Protein AF-A0A858R4M0-F1 (afdb_monomer_lite)

Radius of gyration: 27.97 Å; chains: 1; bounding box: 50×30×72 Å

Organism: NCBI:txid1709002

Structure (mmCIF, N/CA/C/O backbone):
data_AF-A0A858R4M0-F1
#
_entry.id   AF-A0A858R4M0-F1
#
loop_
_atom_site.group_PDB
_atom_site.id
_atom_site.type_symbol
_atom_site.label_atom_id
_atom_site.label_alt_id
_atom_site.label_comp_id
_atom_site.label_asym_id
_atom_site.label_entity_id
_atom_site.label_seq_id
_atom_site.pdbx_PDB_ins_code
_atom_site.Cartn_x
_atom_site.Cartn_y
_atom_site.Cartn_z
_atom_site.occupancy
_atom_site.B_iso_or_equiv
_atom_site.auth_seq_id
_atom_site.auth_comp_id
_atom_site.auth_asym_id
_atom_site.auth_atom_id
_atom_site.pdbx_PDB_model_num
ATOM 1 N N . MET A 1 1 ? 25.492 5.524 41.328 1.00 40.84 1 MET A N 1
ATOM 2 C CA . MET A 1 1 ? 24.633 6.350 42.212 1.00 40.84 1 MET A CA 1
ATOM 3 C C . MET A 1 1 ? 23.270 6.453 41.541 1.00 40.84 1 MET A C 1
ATOM 5 O O . MET A 1 1 ? 23.243 6.871 40.402 1.00 40.84 1 MET A O 1
ATOM 9 N N . ALA A 1 2 ? 22.140 6.017 42.086 1.00 39.75 2 ALA A N 1
ATOM 10 C CA . ALA A 1 2 ? 21.793 5.680 43.457 1.00 39.75 2 ALA A CA 1
ATOM 11 C C . ALA A 1 2 ? 20.971 4.380 43.477 1.00 39.75 2 ALA A C 1
ATOM 13 O O . ALA A 1 2 ? 19.959 4.263 42.792 1.00 39.75 2 ALA A O 1
ATOM 14 N N . VAL A 1 3 ? 21.426 3.414 44.270 1.00 42.06 3 VAL A N 1
ATOM 15 C CA . VAL A 1 3 ? 20.683 2.199 44.601 1.00 42.06 3 VAL A CA 1
ATOM 16 C C . VAL A 1 3 ? 19.922 2.504 45.886 1.00 42.06 3 VAL A C 1
ATOM 18 O O . VAL A 1 3 ? 20.540 2.795 46.907 1.00 42.06 3 VAL A O 1
ATOM 21 N N . ARG A 1 4 ? 18.588 2.487 45.841 1.00 56.22 4 ARG A N 1
ATOM 22 C CA . ARG A 1 4 ? 17.750 2.555 47.044 1.00 56.22 4 ARG A CA 1
ATOM 23 C C . ARG A 1 4 ? 17.347 1.137 47.440 1.00 56.22 4 ARG A C 1
ATOM 25 O O . ARG A 1 4 ? 16.350 0.612 46.966 1.00 56.22 4 ARG A O 1
ATOM 32 N N . PHE A 1 5 ? 18.175 0.528 48.284 1.00 52.56 5 PHE A N 1
ATOM 33 C CA . PHE A 1 5 ? 17.874 -0.686 49.043 1.00 52.56 5 PHE A CA 1
ATOM 34 C C . PHE A 1 5 ? 17.091 -0.310 50.305 1.00 52.56 5 PHE A C 1
ATOM 36 O O . PHE A 1 5 ? 17.709 0.225 51.214 1.00 52.56 5 PHE A O 1
ATOM 43 N N . VAL A 1 6 ? 15.787 -0.595 50.367 1.00 55.22 6 VAL A N 1
ATOM 44 C CA . VAL A 1 6 ? 14.947 -0.763 51.582 1.00 55.22 6 VAL A CA 1
ATOM 45 C C . VAL A 1 6 ? 13.624 -1.369 51.077 1.00 55.22 6 VAL A C 1
ATOM 47 O O . VAL A 1 6 ? 13.068 -0.830 50.131 1.00 55.22 6 VAL A O 1
ATOM 50 N N . ALA A 1 7 ? 12.998 -2.426 51.581 1.00 50.72 7 ALA A N 1
ATOM 51 C CA . ALA A 1 7 ? 13.299 -3.483 52.531 1.00 50.72 7 ALA A CA 1
ATOM 52 C C . ALA A 1 7 ? 12.284 -4.606 52.231 1.00 50.72 7 ALA A C 1
ATOM 54 O O . ALA A 1 7 ? 11.166 -4.351 51.782 1.00 50.72 7 ALA A O 1
ATOM 55 N N . LEU A 1 8 ? 12.693 -5.843 52.488 1.00 53.78 8 LEU A N 1
ATOM 56 C CA . LEU A 1 8 ? 11.850 -7.034 52.561 1.00 53.78 8 LEU A CA 1
ATOM 57 C C . LEU A 1 8 ? 10.704 -6.839 53.569 1.00 53.78 8 LEU A C 1
ATOM 59 O O . LEU A 1 8 ? 10.978 -6.569 54.736 1.00 53.78 8 LEU A O 1
ATOM 63 N N . VAL A 1 9 ? 9.456 -7.093 53.160 1.00 58.00 9 VAL A N 1
ATOM 64 C CA . VAL A 1 9 ? 8.400 -7.556 54.076 1.00 58.00 9 VAL A CA 1
ATOM 65 C C . VAL A 1 9 ? 7.690 -8.746 53.432 1.00 58.00 9 VAL A C 1
ATOM 67 O O . VAL A 1 9 ? 6.878 -8.609 52.522 1.00 58.00 9 VAL A O 1
ATOM 70 N N . LEU A 1 10 ? 8.056 -9.932 53.913 1.00 53.62 10 LEU A N 1
ATOM 71 C CA . LEU A 1 10 ? 7.272 -11.160 53.844 1.00 53.62 10 LEU A CA 1
ATOM 72 C C . LEU A 1 10 ? 6.064 -11.014 54.777 1.00 53.62 10 LEU A C 1
ATOM 74 O O . LEU A 1 10 ? 6.269 -10.895 55.980 1.00 53.62 10 LEU A O 1
ATOM 78 N N . ALA A 1 11 ? 4.839 -11.083 54.259 1.00 53.69 11 ALA A N 1
ATOM 79 C CA . ALA A 1 11 ? 3.675 -11.590 54.994 1.00 53.69 11 ALA A CA 1
ATOM 80 C C . ALA A 1 11 ? 2.498 -11.753 54.027 1.00 53.69 11 ALA A C 1
ATOM 82 O O . ALA A 1 11 ? 2.070 -10.802 53.377 1.00 53.69 11 ALA A O 1
ATOM 83 N N . GLY A 1 12 ? 2.010 -12.985 53.906 1.00 53.94 12 GLY A N 1
ATOM 84 C CA . GLY A 1 12 ? 0.911 -13.333 53.022 1.00 53.94 12 GLY A CA 1
ATOM 85 C C . GLY A 1 12 ? -0.424 -12.716 53.430 1.00 53.94 12 GLY A C 1
ATOM 86 O O . GLY A 1 12 ? -0.745 -12.595 54.607 1.00 53.94 12 GLY A O 1
ATOM 87 N N . MET A 1 13 ? -1.244 -12.447 52.421 1.00 55.22 13 MET A N 1
ATOM 88 C CA . MET A 1 13 ? -2.691 -12.574 52.523 1.00 55.22 13 MET A CA 1
ATOM 89 C C . MET A 1 13 ? -3.180 -13.291 51.271 1.00 55.22 13 MET A C 1
ATOM 91 O O . MET A 1 13 ? -3.266 -12.731 50.181 1.00 55.22 13 MET A O 1
ATOM 95 N N . VAL A 1 14 ? -3.451 -14.580 51.460 1.00 56.81 14 VAL A N 1
ATOM 96 C CA . VAL A 1 14 ? -4.247 -15.411 50.563 1.00 56.81 14 VAL A CA 1
ATOM 97 C C . VAL A 1 14 ? -5.653 -14.817 50.548 1.00 56.81 14 VAL A C 1
ATOM 99 O O . VAL A 1 14 ? -6.423 -15.023 51.482 1.00 56.81 14 VAL A 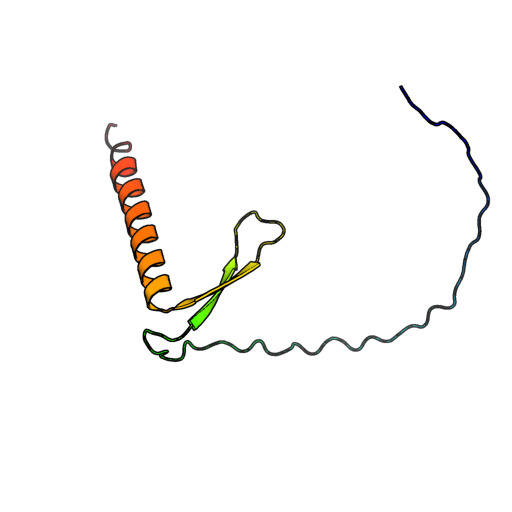O 1
ATOM 102 N N . PHE A 1 15 ? -5.993 -14.061 49.505 1.00 47.19 15 PHE A N 1
ATOM 103 C CA . PHE A 1 15 ? -7.383 -13.710 49.228 1.00 47.19 15 PHE A CA 1
ATOM 104 C C . PHE A 1 15 ? -7.997 -14.841 48.398 1.00 47.19 15 PHE A C 1
ATOM 106 O O . PHE A 1 15 ? -7.989 -14.826 47.169 1.00 47.19 15 PHE A O 1
ATOM 113 N N . ALA A 1 16 ? -8.490 -15.865 49.096 1.00 54.09 16 ALA A N 1
ATOM 114 C CA . ALA A 1 16 ? -9.407 -16.848 48.536 1.00 54.09 16 ALA A CA 1
ATOM 115 C C . ALA A 1 16 ? -10.782 -16.177 48.370 1.00 54.09 16 ALA A C 1
ATOM 117 O O . ALA A 1 16 ? -11.628 -16.232 49.259 1.00 54.09 16 ALA A O 1
ATOM 118 N N . GLY A 1 17 ? -10.976 -15.473 47.254 1.00 55.72 17 GLY A N 1
ATOM 119 C CA . GLY A 1 17 ? -12.292 -14.984 46.846 1.00 55.72 17 GLY A CA 1
ATOM 120 C C . GLY A 1 17 ? -13.113 -16.121 46.224 1.00 55.72 17 GLY A C 1
ATOM 121 O O . GLY A 1 17 ? -12.551 -16.904 45.454 1.00 55.72 17 GLY A O 1
ATOM 122 N N . PRO A 1 18 ? -14.420 -16.245 46.522 1.00 53.12 18 PRO A N 1
ATOM 123 C CA . PRO A 1 18 ? -15.277 -17.204 45.843 1.00 53.12 18 PRO A CA 1
ATOM 124 C C . PRO A 1 18 ? -15.354 -16.826 44.363 1.00 53.12 18 PRO A C 1
ATOM 126 O O . PRO A 1 18 ? -15.785 -15.730 43.999 1.00 53.12 18 PRO A O 1
ATOM 129 N N . GLY A 1 19 ? -14.895 -17.743 43.514 1.00 52.06 19 GLY A N 1
ATOM 130 C CA . GLY A 1 19 ? -15.034 -17.641 42.074 1.00 52.06 19 GLY A CA 1
ATOM 131 C C . GLY A 1 19 ? -16.510 -17.604 41.698 1.00 52.06 19 GLY A C 1
ATOM 132 O O . GLY A 1 19 ? -17.209 -18.609 41.797 1.00 52.06 19 GLY A O 1
ATOM 133 N N . LEU A 1 20 ? -16.972 -16.446 41.228 1.00 50.28 20 LEU A N 1
ATOM 134 C CA . LEU A 1 20 ? -18.142 -16.380 40.368 1.00 50.28 20 LEU A CA 1
ATOM 135 C C . LEU A 1 20 ? -17.734 -17.024 39.044 1.00 50.28 20 LEU A C 1
ATOM 137 O O . LEU A 1 20 ? -17.090 -16.399 38.203 1.00 50.28 20 LEU A O 1
ATOM 141 N N . ALA A 1 21 ? -18.072 -18.302 38.891 1.00 47.28 21 ALA A N 1
ATOM 142 C CA . ALA A 1 21 ? -18.099 -18.959 37.599 1.00 47.28 21 ALA A CA 1
ATOM 143 C C . ALA A 1 21 ? -19.158 -18.248 36.743 1.00 47.28 21 ALA A C 1
ATOM 145 O O . ALA A 1 21 ? -20.336 -18.595 36.756 1.00 47.28 21 ALA A O 1
ATOM 146 N N . GLN A 1 22 ? -18.745 -17.192 36.044 1.00 53.81 22 GLN A N 1
ATOM 147 C CA . GLN A 1 22 ? -19.503 -16.673 34.921 1.00 53.81 22 GLN A CA 1
ATOM 148 C C . GLN A 1 22 ? -19.321 -17.680 33.794 1.00 53.81 22 GLN A C 1
ATOM 150 O O . GLN A 1 22 ? -18.279 -17.716 33.136 1.00 53.81 22 GLN A O 1
ATOM 155 N N . GLU A 1 23 ? -20.330 -18.528 33.617 1.00 50.06 23 GLU A N 1
ATOM 156 C CA . GLU A 1 23 ? -20.492 -19.330 32.416 1.00 50.06 23 GLU A CA 1
ATOM 157 C C . GLU A 1 23 ? -20.602 -18.355 31.242 1.00 50.06 23 GLU A C 1
ATOM 159 O O . GLU A 1 23 ? -21.641 -17.766 30.949 1.00 50.06 23 GLU A O 1
ATOM 164 N N . THR A 1 24 ? -19.446 -18.076 30.646 1.00 51.50 24 THR A N 1
ATOM 165 C CA . THR A 1 24 ? -19.334 -17.228 29.474 1.00 51.50 24 THR A CA 1
ATOM 166 C C . THR A 1 24 ? -19.762 -18.113 28.322 1.00 51.50 24 THR A C 1
ATOM 168 O O . THR A 1 24 ? -19.000 -18.969 27.873 1.00 51.50 24 THR A O 1
ATOM 171 N N . ALA A 1 25 ? -21.017 -17.955 27.901 1.00 64.06 25 ALA A N 1
ATOM 172 C CA . ALA A 1 25 ? -21.522 -18.572 26.686 1.00 64.06 25 ALA A CA 1
ATOM 173 C C . ALA A 1 25 ? -20.514 -18.331 25.545 1.00 64.06 25 ALA A C 1
ATOM 175 O O . ALA A 1 25 ? -19.963 -17.226 25.444 1.00 64.06 25 ALA A O 1
ATOM 176 N N . PRO A 1 26 ? -20.228 -19.343 24.707 1.00 68.12 26 PRO A N 1
ATOM 177 C CA . PRO A 1 26 ? -19.266 -19.194 23.629 1.00 68.12 26 PRO A CA 1
ATOM 178 C C . PRO A 1 26 ? -19.680 -18.015 22.738 1.00 68.12 26 PRO A C 1
ATOM 180 O O . PRO A 1 26 ? -20.857 -17.910 22.380 1.00 68.12 26 PRO A O 1
ATOM 183 N N . PRO A 1 27 ? -18.749 -17.111 22.385 1.00 63.06 27 PRO A N 1
ATOM 184 C CA . PRO A 1 27 ? -19.062 -16.007 21.498 1.00 63.06 27 PRO A CA 1
ATOM 185 C C . PRO A 1 27 ? -19.517 -16.576 20.155 1.00 63.06 27 PRO A C 1
ATOM 187 O O . PRO A 1 27 ? -18.756 -17.248 19.457 1.00 63.06 27 PRO A O 1
ATOM 190 N N . THR A 1 28 ? -20.772 -16.302 19.798 1.00 67.75 28 THR A N 1
ATOM 191 C CA . THR A 1 28 ? -21.292 -16.498 18.446 1.00 67.75 28 THR A CA 1
ATOM 192 C C . THR A 1 28 ? -20.314 -15.850 17.465 1.00 67.75 28 THR A C 1
ATOM 194 O O . THR A 1 28 ? -19.963 -14.682 17.667 1.00 67.75 28 THR A O 1
ATOM 197 N N . PRO A 1 29 ? -19.848 -16.552 16.417 1.00 64.88 29 PRO A N 1
ATOM 198 C CA . PRO A 1 29 ? -18.998 -15.944 15.408 1.00 64.88 29 PRO A CA 1
ATOM 199 C C . PRO A 1 29 ? -19.738 -14.755 14.795 1.00 64.88 29 PRO A C 1
ATOM 201 O O . PRO A 1 29 ? -20.722 -14.923 14.077 1.00 64.88 29 PRO A O 1
ATOM 204 N N . ALA A 1 30 ? -19.290 -13.540 15.109 1.00 61.00 30 ALA A N 1
ATOM 205 C CA . ALA A 1 30 ? -19.760 -12.347 14.434 1.00 61.00 30 ALA A CA 1
ATOM 206 C C . ALA A 1 30 ? -19.368 -12.483 12.960 1.00 61.00 30 ALA A C 1
ATOM 208 O O . ALA A 1 30 ? -18.184 -12.507 12.616 1.00 61.00 30 ALA A O 1
ATOM 209 N N . GLN A 1 31 ? -20.375 -12.630 12.105 1.00 56.09 31 GLN A N 1
ATOM 210 C CA . GLN A 1 31 ? -20.223 -12.709 10.662 1.00 56.09 31 GLN A CA 1
ATOM 211 C C . GLN A 1 31 ? -19.504 -11.438 10.193 1.00 56.09 31 GLN A C 1
ATOM 213 O O . GLN A 1 31 ? -20.056 -10.339 10.238 1.00 56.09 31 GLN A O 1
ATOM 218 N N . GLN A 1 32 ? -18.235 -11.577 9.804 1.00 57.50 32 GLN A N 1
ATOM 219 C CA . GLN A 1 32 ? -17.479 -10.488 9.198 1.00 57.50 32 GLN A CA 1
ATOM 220 C C . GLN A 1 32 ? -18.211 -10.058 7.923 1.00 57.50 32 GLN A C 1
ATOM 222 O O . GLN A 1 32 ? -18.427 -10.909 7.057 1.00 57.50 32 GLN A O 1
ATOM 227 N N . PRO A 1 33 ? -18.566 -8.771 7.758 1.00 55.34 33 PRO A N 1
ATOM 228 C CA . PRO A 1 33 ? -19.070 -8.296 6.486 1.00 55.34 33 PRO A CA 1
ATOM 229 C C . PRO A 1 33 ? -17.950 -8.474 5.463 1.00 55.34 33 PRO A C 1
ATOM 231 O O . PRO A 1 33 ? -16.914 -7.806 5.519 1.00 55.34 33 PRO A O 1
ATOM 234 N N . SER A 1 34 ? -18.133 -9.417 4.546 1.00 57.00 34 SER A N 1
ATOM 235 C CA . SER A 1 34 ? -17.345 -9.515 3.328 1.00 57.00 34 SER A CA 1
ATOM 236 C C . SER A 1 34 ? -17.663 -8.278 2.495 1.00 57.00 34 SER A C 1
ATOM 238 O O . SER A 1 34 ? -18.662 -8.237 1.78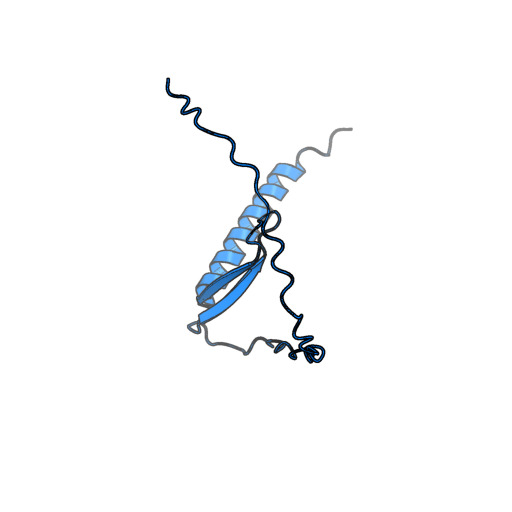1 1.00 57.00 34 SER A O 1
ATOM 240 N N . GLY A 1 35 ? -16.847 -7.236 2.661 1.00 54.50 35 GLY A N 1
ATOM 241 C CA . GLY A 1 35 ? -16.918 -6.011 1.879 1.00 54.50 35 GLY A CA 1
ATOM 242 C C . GLY A 1 35 ? -16.643 -6.318 0.413 1.00 54.50 35 GLY A C 1
ATOM 243 O O . GLY A 1 35 ? -15.493 -6.346 -0.020 1.00 54.50 35 GLY A O 1
ATOM 244 N N . GLN A 1 36 ? -17.705 -6.573 -0.344 1.00 55.69 36 GLN A N 1
ATOM 245 C CA . GLN A 1 36 ? -17.680 -6.502 -1.795 1.00 55.69 36 GLN A CA 1
ATOM 246 C C . GLN A 1 36 ? -17.342 -5.049 -2.171 1.00 55.69 36 GLN A C 1
ATOM 248 O O . GLN A 1 36 ? -17.984 -4.144 -1.632 1.00 55.69 36 GLN A O 1
ATOM 253 N N . PRO A 1 37 ? -16.345 -4.777 -3.035 1.00 57.34 37 PRO A N 1
ATOM 254 C CA . PRO A 1 37 ? -16.052 -3.409 -3.436 1.00 57.34 37 PRO A CA 1
ATOM 255 C C . PRO A 1 37 ? -17.250 -2.862 -4.215 1.00 57.34 37 PRO A C 1
ATOM 257 O O . PRO A 1 37 ? -17.463 -3.226 -5.370 1.00 57.34 37 PRO A O 1
ATOM 260 N N . ALA A 1 38 ? -18.050 -2.007 -3.578 1.00 56.69 38 ALA A N 1
ATOM 261 C CA . ALA A 1 38 ? -18.996 -1.172 -4.297 1.00 56.69 38 ALA A CA 1
ATOM 262 C C . ALA A 1 38 ? -18.196 -0.319 -5.290 1.00 56.69 38 ALA A C 1
ATOM 264 O O . ALA A 1 38 ? -17.083 0.129 -4.986 1.00 56.69 38 ALA A O 1
ATOM 265 N N . ALA A 1 39 ? -18.725 -0.142 -6.499 1.00 58.72 39 ALA A N 1
ATOM 266 C CA . ALA A 1 39 ? -18.137 0.704 -7.529 1.00 58.72 39 ALA A CA 1
ATOM 267 C C . ALA A 1 39 ? -18.221 2.174 -7.091 1.00 58.72 39 ALA A C 1
ATOM 269 O O . ALA A 1 39 ? -19.092 2.926 -7.496 1.00 58.72 39 ALA A O 1
ATOM 270 N N . ALA A 1 40 ? -17.320 2.538 -6.191 1.00 56.38 40 ALA A N 1
ATOM 271 C CA . ALA A 1 40 ? -17.221 3.843 -5.572 1.00 56.38 40 ALA A CA 1
ATOM 272 C C . ALA A 1 40 ? -16.855 4.926 -6.628 1.00 56.38 40 ALA A C 1
ATOM 274 O O . ALA A 1 40 ? -16.172 4.637 -7.613 1.00 56.38 40 ALA A O 1
ATOM 275 N N . GLY A 1 41 ? -17.332 6.159 -6.505 1.00 59.69 41 GLY A N 1
ATOM 276 C CA . GLY A 1 41 ? -16.910 7.241 -7.414 1.00 59.69 41 GLY A CA 1
ATOM 277 C C . GLY A 1 41 ? -15.407 7.535 -7.281 1.00 59.69 41 GLY A C 1
ATOM 278 O O . GLY A 1 41 ? -14.787 7.122 -6.299 1.00 59.69 41 GLY A O 1
ATOM 279 N N . ASP A 1 42 ? -14.796 8.232 -8.243 1.00 64.25 42 ASP A N 1
ATOM 280 C CA . ASP A 1 42 ? -13.377 8.640 -8.181 1.00 64.25 42 ASP A CA 1
ATOM 281 C C . ASP A 1 42 ? -13.023 9.444 -6.910 1.00 64.25 42 ASP A C 1
ATOM 283 O O . ASP A 1 42 ? -11.900 9.344 -6.403 1.00 64.25 42 ASP A O 1
ATOM 287 N N . ASP A 1 43 ? -14.000 10.163 -6.353 1.00 70.94 43 ASP A N 1
ATOM 288 C CA . ASP A 1 43 ? -13.878 10.977 -5.137 1.00 70.94 43 ASP A CA 1
ATOM 289 C C . ASP A 1 43 ? -14.267 10.244 -3.843 1.00 70.94 43 ASP A C 1
ATOM 291 O O . ASP A 1 43 ? -14.111 10.787 -2.751 1.00 70.94 43 ASP A O 1
ATOM 295 N N . GLU A 1 44 ? -14.768 9.012 -3.924 1.00 79.25 44 GLU A N 1
ATOM 296 C CA . GLU A 1 44 ? -15.210 8.293 -2.732 1.00 79.25 44 GLU A CA 1
ATOM 297 C C . GLU A 1 44 ? -14.009 7.752 -1.935 1.00 79.25 44 GLU A C 1
ATOM 299 O O . GLU A 1 44 ? -13.073 7.137 -2.470 1.00 79.25 44 GLU A O 1
ATOM 304 N N . GLU A 1 45 ? -14.032 8.001 -0.624 1.00 86.62 45 GLU A N 1
ATOM 305 C CA . GLU A 1 45 ? -12.998 7.564 0.307 1.00 86.62 45 GLU A CA 1
ATOM 306 C C . GLU A 1 45 ? -13.116 6.064 0.591 1.00 86.62 45 GLU A C 1
ATOM 308 O O . GLU A 1 45 ? -14.070 5.575 1.193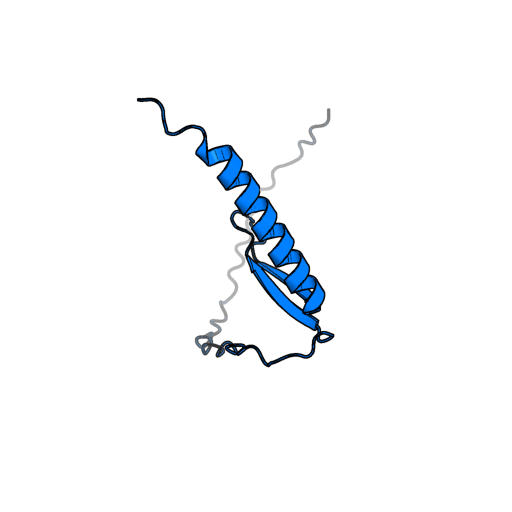 1.00 86.62 45 GLU A O 1
ATOM 313 N N . VAL A 1 46 ? -12.090 5.312 0.202 1.00 88.69 46 VAL A N 1
ATOM 314 C CA . VAL A 1 46 ? -11.995 3.873 0.427 1.00 88.69 46 VAL A CA 1
ATOM 315 C C . VAL A 1 46 ? -11.044 3.605 1.590 1.00 88.69 46 VAL A C 1
ATOM 317 O O . VAL A 1 46 ? -9.837 3.852 1.512 1.00 88.69 46 VAL A O 1
ATOM 320 N N . CYS A 1 47 ? -11.573 3.039 2.673 1.00 92.81 47 CYS A N 1
ATOM 321 C CA . CYS A 1 47 ? -10.780 2.578 3.809 1.00 92.81 47 CYS A CA 1
ATOM 322 C C . CYS A 1 47 ? -10.297 1.137 3.617 1.00 92.81 47 CYS A C 1
ATOM 324 O O . CYS A 1 47 ? -11.104 0.212 3.553 1.00 92.81 47 CYS A O 1
ATOM 326 N N . LYS A 1 48 ? -8.979 0.923 3.609 1.00 90.50 48 LYS A N 1
ATOM 327 C CA . LYS A 1 48 ? -8.350 -0.403 3.551 1.00 90.50 48 LYS A CA 1
ATOM 328 C C . LYS A 1 48 ? -7.576 -0.689 4.833 1.00 90.50 48 LYS A C 1
ATOM 330 O O . LYS A 1 48 ? -6.915 0.187 5.389 1.00 90.50 48 LYS A O 1
ATOM 335 N N . THR A 1 49 ? -7.630 -1.931 5.306 1.00 92.25 49 THR A N 1
ATOM 336 C CA . THR A 1 49 ? -6.779 -2.393 6.409 1.00 92.25 49 THR A CA 1
ATOM 337 C C . THR A 1 49 ? -5.498 -2.985 5.842 1.00 92.25 49 THR A C 1
ATOM 339 O O . THR A 1 49 ? -5.513 -4.055 5.239 1.00 92.25 49 THR A O 1
ATOM 342 N N . LEU A 1 50 ? -4.382 -2.296 6.050 1.00 90.56 50 LEU A N 1
ATOM 343 C CA . LEU A 1 50 ? -3.061 -2.741 5.634 1.00 90.56 50 LEU A CA 1
ATOM 344 C C . LEU A 1 50 ? -2.429 -3.578 6.744 1.00 90.56 50 LEU A C 1
ATOM 346 O O . LEU A 1 50 ? -2.329 -3.140 7.894 1.00 90.56 50 LEU A O 1
ATOM 350 N N . LYS A 1 51 ? -2.001 -4.793 6.395 1.00 90.38 51 LYS A N 1
ATOM 351 C CA . LYS A 1 51 ? -1.245 -5.664 7.294 1.00 90.38 51 LYS A CA 1
ATOM 352 C C . LYS A 1 51 ? 0.245 -5.422 7.085 1.00 90.38 51 LYS A C 1
ATOM 354 O O . LYS A 1 51 ? 0.762 -5.718 6.013 1.00 90.38 51 LYS A O 1
ATOM 359 N N . ILE A 1 52 ? 0.930 -4.911 8.104 1.00 88.50 52 ILE A N 1
ATOM 360 C CA . ILE A 1 52 ? 2.385 -4.729 8.052 1.00 88.50 52 ILE A CA 1
ATOM 361 C C . ILE A 1 52 ? 3.046 -6.024 8.517 1.00 88.50 52 ILE A C 1
ATOM 363 O O . ILE A 1 52 ? 2.929 -6.413 9.682 1.00 88.50 52 ILE A O 1
ATOM 367 N N . THR A 1 53 ? 3.737 -6.699 7.602 1.00 90.44 53 THR A N 1
ATOM 368 C CA . THR A 1 53 ? 4.522 -7.900 7.907 1.00 90.44 53 THR A CA 1
ATOM 369 C C . THR A 1 53 ? 5.631 -7.564 8.904 1.00 90.44 53 THR A C 1
ATOM 371 O O . THR A 1 53 ? 6.344 -6.580 8.734 1.00 90.44 53 THR A O 1
ATOM 374 N N . GLY A 1 54 ? 5.765 -8.364 9.966 1.00 89.62 54 GLY A N 1
ATOM 375 C CA . GLY A 1 54 ? 6.792 -8.173 10.999 1.00 89.62 54 GLY A CA 1
ATOM 376 C C . GLY A 1 54 ? 6.477 -7.110 12.061 1.00 89.62 54 GLY A C 1
ATOM 377 O O . GLY A 1 54 ? 7.272 -6.921 12.976 1.00 89.62 54 GLY A O 1
ATOM 378 N N . SER A 1 55 ? 5.321 -6.440 11.998 1.00 89.50 55 SER A N 1
ATOM 379 C CA . SER A 1 55 ? 4.910 -5.478 13.029 1.00 89.50 55 SER A CA 1
ATOM 380 C C . SER A 1 55 ? 4.082 -6.135 14.136 1.00 89.50 55 SER A C 1
ATOM 382 O O . SER A 1 55 ? 3.135 -6.876 13.865 1.00 89.50 55 SER A O 1
ATOM 384 N N . ARG A 1 56 ? 4.383 -5.796 15.400 1.00 84.94 56 ARG A N 1
ATOM 385 C CA . ARG A 1 56 ? 3.571 -6.183 16.574 1.00 84.94 56 ARG A CA 1
ATOM 386 C C . ARG A 1 56 ? 2.177 -5.548 16.549 1.00 84.94 56 ARG A C 1
ATOM 388 O O . ARG A 1 56 ? 1.234 -6.134 17.064 1.00 84.94 56 ARG A O 1
ATOM 395 N N . LEU A 1 57 ? 2.040 -4.385 15.912 1.00 86.69 57 LEU A N 1
ATOM 396 C CA . LEU A 1 57 ? 0.776 -3.664 15.723 1.00 86.69 57 LEU A CA 1
ATOM 397 C C . LEU A 1 57 ? 0.161 -3.978 14.352 1.00 86.69 57 LEU A C 1
ATOM 399 O O . LEU A 1 57 ? -0.375 -3.091 13.707 1.00 86.69 57 LEU A O 1
ATOM 403 N N . GLY A 1 58 ? 0.306 -5.214 13.865 1.00 81.25 58 GLY A N 1
ATOM 404 C CA . GLY A 1 58 ? 0.277 -5.610 12.451 1.00 81.25 58 GLY A CA 1
ATOM 405 C C . GLY A 1 58 ? -0.948 -5.285 11.584 1.00 81.25 58 GLY A C 1
ATOM 406 O O . GLY A 1 58 ? -1.039 -5.849 10.501 1.00 81.25 58 GLY A O 1
ATOM 407 N N . LYS A 1 59 ? -1.884 -4.422 11.984 1.00 87.81 59 LYS A N 1
ATOM 408 C CA . LYS A 1 59 ? -3.008 -3.948 11.170 1.00 87.81 59 LYS A CA 1
ATOM 409 C C . LYS A 1 59 ? -3.185 -2.439 11.354 1.00 87.81 59 LYS A C 1
ATOM 411 O O . LYS A 1 59 ? -3.457 -1.992 12.459 1.00 87.81 59 LYS A O 1
ATOM 416 N N . ASN A 1 60 ? -3.126 -1.688 10.257 1.00 89.50 60 ASN A N 1
ATOM 417 C CA . ASN A 1 60 ? -3.444 -0.261 10.224 1.00 89.50 60 ASN A CA 1
ATOM 418 C C . ASN A 1 60 ? -4.613 -0.010 9.273 1.00 89.50 60 ASN A C 1
ATOM 420 O O . ASN A 1 60 ? -4.616 -0.514 8.152 1.00 89.50 60 ASN A O 1
ATOM 424 N N . LYS A 1 61 ? -5.607 0.770 9.703 1.00 91.44 61 LYS A N 1
ATOM 425 C CA . LYS A 1 61 ? -6.695 1.224 8.829 1.00 91.44 61 LYS A CA 1
ATOM 426 C C . LYS A 1 61 ? -6.267 2.528 8.162 1.00 91.44 61 LYS A C 1
ATOM 428 O O . LYS A 1 61 ? -5.947 3.487 8.853 1.00 91.44 61 LYS A O 1
ATOM 433 N N . VAL A 1 62 ? -6.266 2.554 6.837 1.00 91.88 62 VAL A N 1
ATOM 434 C CA . VAL A 1 62 ? -5.907 3.727 6.038 1.00 91.88 62 VAL A CA 1
ATOM 435 C C . VAL A 1 62 ? -7.078 4.046 5.124 1.00 91.88 62 VAL A C 1
ATOM 437 O O . VAL A 1 62 ? -7.523 3.178 4.378 1.00 91.88 62 VAL A O 1
ATOM 440 N N . CYS A 1 63 ? -7.587 5.269 5.202 1.00 92.81 63 CYS A N 1
ATOM 441 C CA . CYS A 1 63 ? -8.656 5.770 4.345 1.00 92.81 63 CYS A CA 1
ATOM 442 C C . CYS A 1 63 ? -8.062 6.768 3.361 1.00 92.81 63 CYS A C 1
ATOM 444 O O . CYS A 1 63 ? -7.306 7.649 3.767 1.00 92.81 63 CYS A O 1
ATOM 446 N N . LYS A 1 64 ? -8.334 6.557 2.075 1.00 90.62 64 LYS A N 1
ATOM 447 C CA . LYS A 1 64 ? -7.860 7.394 0.970 1.00 90.62 64 LYS A CA 1
ATOM 448 C C . LYS A 1 64 ? -8.878 7.380 -0.155 1.00 90.62 64 LYS A C 1
ATOM 450 O O . LYS A 1 64 ? -9.611 6.402 -0.301 1.00 90.62 64 LYS A O 1
ATOM 455 N N . THR A 1 65 ? -8.870 8.415 -0.983 1.00 93.38 65 THR A N 1
ATOM 456 C CA . THR A 1 65 ? -9.679 8.445 -2.211 1.00 93.38 65 THR A CA 1
ATOM 457 C C . THR A 1 65 ? -9.216 7.376 -3.203 1.00 93.38 65 THR A C 1
ATOM 459 O O . THR A 1 65 ? -8.084 6.874 -3.133 1.00 93.38 65 THR A O 1
ATOM 462 N N . LYS A 1 66 ? -10.061 7.022 -4.176 1.00 88.94 66 LYS A N 1
ATOM 463 C CA . LYS A 1 66 ? -9.659 6.091 -5.245 1.00 88.94 66 LYS A CA 1
ATOM 464 C C . LYS A 1 66 ? -8.446 6.569 -6.022 1.00 88.94 66 LYS A C 1
ATOM 466 O O . LYS A 1 66 ? -7.544 5.773 -6.286 1.00 88.94 66 LYS A O 1
ATOM 471 N N . LYS A 1 67 ? -8.414 7.860 -6.356 1.00 89.31 67 LYS A N 1
ATOM 472 C CA . LYS A 1 67 ? -7.307 8.474 -7.090 1.00 89.31 67 LYS A CA 1
ATOM 473 C C . LYS A 1 67 ? -5.984 8.322 -6.342 1.00 89.31 67 LYS A C 1
ATOM 475 O O . LYS A 1 67 ? -4.974 7.958 -6.940 1.00 89.31 67 LYS A O 1
ATOM 480 N N . GLU A 1 68 ? -5.990 8.535 -5.029 1.00 89.94 68 GLU A N 1
ATOM 481 C CA . GLU A 1 68 ? -4.799 8.338 -4.201 1.00 89.94 68 GLU A CA 1
ATOM 482 C C . GLU A 1 68 ? -4.370 6.871 -4.111 1.00 89.94 68 GLU A C 1
ATOM 484 O O . GLU A 1 68 ? -3.175 6.578 -4.148 1.00 89.94 68 GLU A O 1
ATOM 489 N N . TRP A 1 69 ? -5.321 5.936 -4.015 1.00 93.94 69 TRP A N 1
ATOM 490 C CA . TRP A 1 69 ? -5.001 4.509 -4.055 1.00 93.94 69 TRP A CA 1
ATOM 491 C C . TRP A 1 69 ? -4.369 4.097 -5.385 1.00 93.94 69 TRP A C 1
ATOM 493 O O . TRP A 1 69 ? -3.403 3.337 -5.383 1.00 93.94 69 TRP A O 1
ATOM 503 N N . ALA A 1 70 ? -4.887 4.604 -6.506 1.00 92.62 70 ALA A N 1
ATOM 504 C CA . ALA A 1 70 ? -4.347 4.327 -7.833 1.00 92.62 70 ALA A CA 1
ATOM 505 C C . ALA A 1 70 ? -2.929 4.893 -8.003 1.00 92.62 70 ALA A C 1
ATOM 507 O O . ALA A 1 70 ? -2.047 4.199 -8.506 1.00 92.62 70 ALA A O 1
ATOM 508 N N . ALA A 1 71 ? -2.690 6.120 -7.528 1.00 94.19 71 ALA A N 1
ATOM 509 C CA . ALA A 1 71 ? -1.361 6.728 -7.537 1.00 94.19 71 ALA A CA 1
ATOM 510 C C . ALA A 1 71 ? -0.356 5.912 -6.707 1.00 94.19 71 ALA A C 1
ATOM 512 O O . ALA A 1 71 ? 0.747 5.631 -7.171 1.00 94.19 71 ALA A O 1
ATOM 513 N N . MET A 1 72 ? -0.752 5.473 -5.507 1.00 93.19 72 MET A N 1
ATOM 514 C CA . MET A 1 72 ? 0.094 4.641 -4.647 1.00 93.19 72 MET A CA 1
ATOM 515 C C . MET A 1 72 ? 0.455 3.303 -5.307 1.00 93.19 72 MET A C 1
ATOM 517 O O . MET A 1 72 ? 1.609 2.880 -5.244 1.00 93.19 72 MET A O 1
ATOM 521 N N . GLU A 1 73 ? -0.510 2.644 -5.953 1.00 93.75 73 GLU A N 1
ATOM 522 C CA . GLU A 1 73 ? -0.262 1.387 -6.662 1.00 93.75 73 GLU A CA 1
ATOM 523 C C . GLU A 1 73 ? 0.696 1.593 -7.843 1.00 93.75 73 GLU A C 1
ATOM 525 O O . GLU A 1 73 ? 1.648 0.832 -8.001 1.00 93.75 73 GLU A O 1
ATOM 530 N N . ALA A 1 74 ? 0.502 2.650 -8.638 1.00 95.69 74 ALA A N 1
ATOM 531 C CA . ALA A 1 74 ? 1.368 2.960 -9.773 1.00 95.69 74 ALA A CA 1
ATOM 532 C C . ALA A 1 74 ? 2.832 3.179 -9.351 1.00 95.69 74 ALA A C 1
ATOM 534 O O . ALA A 1 74 ? 3.743 2.617 -9.967 1.00 95.69 74 ALA A O 1
ATOM 535 N N . GLU A 1 75 ? 3.060 3.930 -8.271 1.00 95.69 75 GLU A N 1
ATOM 536 C CA . GLU A 1 75 ? 4.399 4.152 -7.714 1.00 95.69 75 GLU A CA 1
ATOM 537 C C . GLU A 1 75 ? 5.032 2.849 -7.209 1.00 95.69 75 GLU A C 1
ATOM 539 O O . GLU A 1 75 ? 6.197 2.566 -7.499 1.00 95.69 75 GLU A O 1
ATOM 544 N N . ASN A 1 76 ? 4.260 2.008 -6.514 1.00 93.88 76 ASN A N 1
ATOM 545 C CA . ASN A 1 76 ? 4.747 0.720 -6.026 1.00 93.88 76 ASN A CA 1
ATOM 546 C C . ASN A 1 76 ? 5.139 -0.214 -7.187 1.00 93.88 76 ASN A C 1
ATOM 548 O O . ASN A 1 76 ? 6.221 -0.798 -7.183 1.00 93.88 76 ASN A O 1
ATOM 552 N N . GLN A 1 77 ? 4.308 -0.297 -8.230 1.00 94.88 77 GLN A N 1
ATOM 553 C CA . GLN A 1 77 ? 4.604 -1.071 -9.441 1.00 94.88 77 GLN A CA 1
ATOM 554 C C . GLN A 1 77 ? 5.875 -0.577 -10.136 1.00 94.88 77 GLN A C 1
ATOM 556 O O . GLN A 1 77 ? 6.698 -1.380 -10.577 1.00 94.88 77 GLN A O 1
ATOM 561 N N . LYS A 1 78 ? 6.060 0.743 -10.231 1.00 96.50 78 LYS A N 1
ATOM 562 C CA . LYS A 1 78 ? 7.267 1.341 -10.808 1.00 96.50 78 LYS A CA 1
ATOM 563 C C . LYS A 1 78 ? 8.514 0.970 -10.002 1.00 96.50 78 LYS A C 1
ATOM 565 O O . LYS A 1 78 ? 9.504 0.552 -10.597 1.00 96.50 78 LYS A O 1
ATOM 570 N N . ALA A 1 79 ? 8.453 1.062 -8.673 1.00 94.31 79 ALA A N 1
ATOM 571 C CA . ALA A 1 79 ? 9.557 0.674 -7.798 1.00 94.31 79 ALA A CA 1
ATOM 572 C C . ALA A 1 79 ? 9.913 -0.814 -7.950 1.00 94.31 79 ALA A C 1
ATOM 574 O O . ALA A 1 79 ? 11.084 -1.161 -8.072 1.00 94.31 79 ALA A O 1
ATOM 575 N N . LEU A 1 80 ? 8.914 -1.699 -8.013 1.00 93.56 80 LEU A N 1
ATOM 576 C CA . LEU A 1 80 ? 9.141 -3.131 -8.231 1.00 93.56 80 LEU A CA 1
ATOM 577 C C . LEU A 1 80 ? 9.805 -3.411 -9.586 1.00 93.56 80 LEU A C 1
ATOM 579 O O . LEU A 1 80 ? 10.753 -4.194 -9.646 1.00 93.56 80 LEU A O 1
ATOM 583 N N . LYS A 1 81 ? 9.357 -2.745 -10.657 1.00 93.75 81 LYS A N 1
ATOM 584 C CA . LYS A 1 81 ? 9.951 -2.872 -11.998 1.00 93.75 81 LYS A CA 1
ATOM 585 C C . LYS A 1 81 ? 11.403 -2.403 -12.035 1.00 93.75 81 LYS A C 1
ATOM 587 O O . LYS A 1 81 ? 12.227 -3.076 -12.644 1.00 93.75 81 LYS A O 1
ATOM 592 N N . ASP A 1 82 ? 11.728 -1.299 -11.365 1.00 93.56 82 ASP A N 1
ATOM 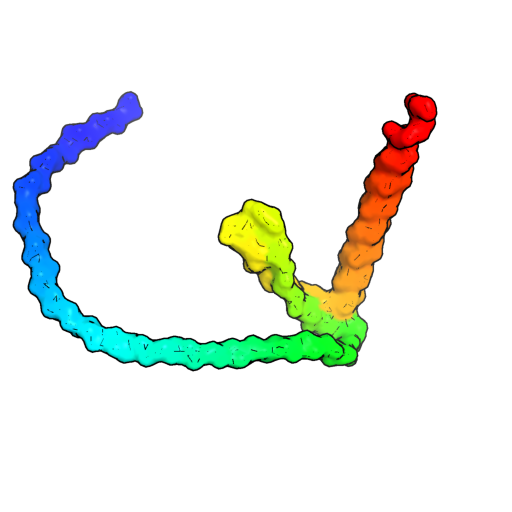593 C CA . ASP A 1 82 ? 13.108 -0.809 -11.244 1.00 93.56 82 ASP A CA 1
ATOM 594 C C . ASP A 1 82 ? 14.012 -1.837 -10.547 1.00 93.56 82 ASP A C 1
ATOM 596 O O . ASP A 1 82 ? 15.083 -2.188 -11.047 1.00 93.56 82 ASP A O 1
ATOM 600 N N . ILE A 1 83 ? 13.532 -2.409 -9.437 1.00 92.62 83 ILE A N 1
ATOM 601 C CA . ILE A 1 83 ? 14.252 -3.441 -8.683 1.00 92.62 83 ILE A CA 1
ATOM 602 C C . ILE A 1 83 ? 14.466 -4.709 -9.522 1.00 92.62 83 ILE A C 1
ATOM 604 O O . ILE A 1 83 ? 15.527 -5.332 -9.448 1.00 92.62 83 ILE A O 1
ATOM 608 N N . GLN A 1 84 ? 13.481 -5.095 -10.329 1.00 90.88 84 GLN A N 1
ATOM 609 C CA . GLN A 1 84 ? 13.598 -6.236 -11.237 1.00 90.88 84 GLN A CA 1
ATOM 610 C C . GLN A 1 84 ? 14.576 -5.955 -12.380 1.00 90.88 84 GLN A C 1
ATOM 612 O O . GLN A 1 84 ? 15.424 -6.796 -12.670 1.00 90.88 84 GLN A O 1
ATOM 617 N N . ALA A 1 85 ? 14.508 -4.767 -12.986 1.00 89.75 85 ALA A N 1
ATOM 618 C CA . ALA A 1 85 ? 15.395 -4.368 -14.073 1.00 89.75 85 ALA A CA 1
ATOM 619 C C . ALA A 1 85 ? 16.866 -4.353 -13.630 1.00 89.75 85 ALA A C 1
ATOM 621 O O . ALA A 1 85 ? 17.727 -4.872 -14.337 1.00 89.75 85 ALA A O 1
ATOM 622 N N . ARG A 1 86 ? 17.155 -3.839 -12.427 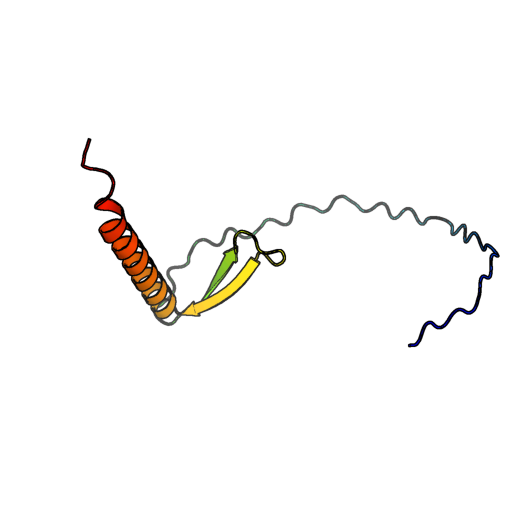1.00 85.69 86 ARG A N 1
ATOM 623 C CA . ARG A 1 86 ? 18.518 -3.847 -11.866 1.00 85.69 86 ARG A CA 1
ATOM 624 C C . ARG A 1 86 ? 18.964 -5.227 -11.365 1.00 85.69 86 ARG A C 1
ATOM 626 O O . ARG A 1 86 ? 20.146 -5.538 -11.422 1.00 85.69 86 ARG A O 1
ATOM 633 N N . GLY A 1 87 ? 18.041 -6.056 -10.869 1.00 76.94 87 GLY A N 1
ATOM 634 C CA . GLY A 1 87 ? 18.337 -7.398 -10.350 1.00 76.94 87 GLY A CA 1
ATOM 635 C C . GLY A 1 87 ? 18.491 -8.477 -11.431 1.00 76.94 87 GLY A C 1
ATOM 636 O O . GLY A 1 87 ? 19.077 -9.525 -11.171 1.00 76.94 87 GLY A O 1
ATOM 637 N N . GLY A 1 88 ? 17.994 -8.225 -12.646 1.00 64.56 88 GLY A N 1
ATOM 638 C CA . GLY A 1 88 ? 18.078 -9.141 -13.787 1.00 64.56 88 GLY A CA 1
ATOM 639 C C . GLY A 1 88 ? 19.456 -9.232 -14.453 1.00 64.56 88 GLY A C 1
ATOM 640 O O . GLY A 1 88 ? 19.651 -10.100 -15.297 1.00 64.56 88 GLY A O 1
ATOM 641 N N . VAL A 1 89 ? 20.422 -8.385 -14.076 1.00 61.88 89 VAL A N 1
ATOM 642 C CA . VAL A 1 89 ? 21.755 -8.341 -14.710 1.00 61.88 89 VAL A CA 1
ATOM 643 C C . VAL A 1 89 ? 22.790 -9.277 -14.060 1.00 61.88 89 VAL A C 1
ATOM 645 O O . VAL A 1 89 ? 23.907 -9.390 -14.548 1.00 61.88 89 VAL A O 1
ATOM 648 N N . SER A 1 90 ? 22.445 -9.974 -12.970 1.00 59.03 90 SER A N 1
ATOM 649 C CA . SER A 1 90 ? 23.414 -10.746 -12.165 1.00 59.03 90 SER A CA 1
ATOM 650 C C . SER A 1 90 ? 23.290 -12.274 -12.271 1.00 59.03 90 SER A C 1
ATOM 652 O O . SER A 1 90 ? 23.921 -12.976 -11.488 1.00 59.03 90 SER A O 1
ATOM 654 N N . ARG A 1 91 ? 22.470 -12.813 -13.187 1.00 60.34 91 ARG A N 1
ATOM 655 C CA . ARG A 1 91 ? 22.255 -14.273 -13.335 1.00 60.34 91 ARG A CA 1
ATOM 656 C C . ARG A 1 91 ? 22.696 -14.882 -14.674 1.00 60.34 91 ARG A C 1
ATOM 658 O O . ARG A 1 91 ? 22.428 -16.054 -14.899 1.00 60.34 91 ARG A O 1
ATOM 665 N N . SER A 1 92 ? 23.395 -14.133 -15.526 1.00 57.19 92 SER A N 1
ATOM 666 C CA . SER A 1 92 ? 23.855 -14.631 -16.832 1.00 57.19 92 SER A CA 1
ATOM 667 C C . SER A 1 92 ? 25.355 -14.415 -17.014 1.00 57.19 92 SER A C 1
ATOM 669 O O . SER A 1 92 ? 25.758 -13.483 -17.703 1.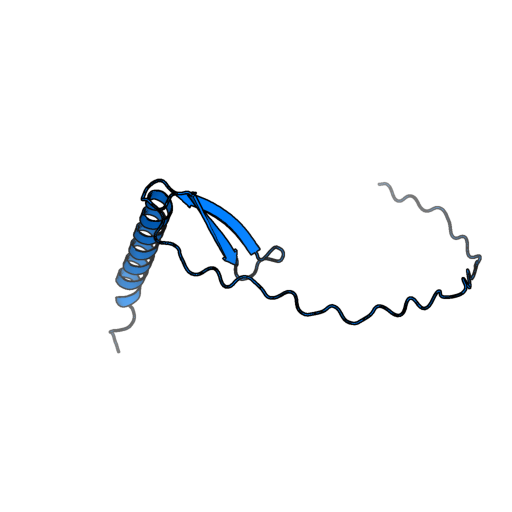00 57.19 92 SER A O 1
ATOM 671 N N . ALA A 1 93 ? 26.167 -15.251 -16.365 1.00 59.59 93 ALA A N 1
ATOM 672 C CA . ALA A 1 93 ? 27.564 -15.504 -16.726 1.00 59.59 93 ALA A CA 1
ATOM 673 C C . ALA A 1 93 ? 28.076 -16.748 -15.973 1.00 59.59 93 ALA A C 1
ATOM 675 O O . ALA A 1 93 ? 28.909 -16.626 -15.079 1.00 59.59 93 ALA A O 1
ATOM 676 N N . GLU A 1 94 ? 27.552 -17.924 -16.317 1.00 45.78 94 GLU A N 1
ATOM 677 C CA . GLU A 1 94 ? 28.251 -19.209 -16.149 1.00 45.78 94 GLU A CA 1
ATOM 678 C C . GLU A 1 94 ? 28.127 -20.000 -17.452 1.00 45.78 94 GLU A C 1
ATOM 680 O O . GLU A 1 94 ? 27.005 -20.022 -18.014 1.00 45.78 94 GLU A O 1
#

Secondary structure (DSSP, 8-state):
------------------------PPPP-------------TTPEEEEEEE-TT-TT-EEEEEEEHHHHHHHHHHHHHHHHHHHHHHTTSS---

Sequence (94 aa):
MAVRFVALVLAGMVFAGPGLAQETAPPTPAQQPSGQPAAAGDDEEVCKTLKITGSRLGKNKVCKTKKEWAAMEAENQKALKDIQARGGVSRSAE

pLDDT: mean 72.11, std 18.13, range [39.75, 96.5]

Foldseek 3Di:
DDDDDDDDDDDDDPPPDPDPPPPPDPDDPDPDPPDDDDPDPQADKDWDWAADPPDPVGTDIDIDGNVVVVVVVVVVVVVVVVVCVVVVPPPPDD